Protein AF-A0A4S2GFQ8-F1 (afdb_monomer)

Radius of gyration: 15.13 Å; Cα contacts (8 Å, |Δi|>4): 78; chains: 1; bounding box: 36×28×43 Å

Sequence (100 aa):
MDKRYEQPVMERLADRFGDTEGGDFATFLIQTAENAVEDNLPDYLSQLKGCTKDSFLEELDDYNIEVIYKRLAANSVAYMLLSRCGLDADGYFEREDFAE

pLDDT: mean 93.19, std 5.12, range [64.06, 98.38]

Structure (mmCIF, N/CA/C/O backbone):
data_AF-A0A4S2GFQ8-F1
#
_entry.id   AF-A0A4S2GFQ8-F1
#
loop_
_atom_site.group_PDB
_atom_site.id
_atom_site.type_symbol
_atom_site.label_atom_id
_atom_site.label_alt_id
_atom_site.label_comp_id
_atom_site.label_asym_id
_atom_site.label_entity_id
_atom_site.label_seq_id
_atom_site.pdbx_PDB_ins_code
_atom_site.Cartn_x
_atom_site.Cartn_y
_atom_site.Cartn_z
_atom_site.occupancy
_atom_site.B_iso_or_equiv
_atom_site.auth_seq_id
_atom_site.auth_comp_id
_atom_site.auth_asym_id
_atom_site.auth_atom_id
_atom_site.pdbx_PDB_model_num
ATOM 1 N N . MET A 1 1 ? 2.636 -3.656 -17.963 1.00 85.38 1 MET A N 1
ATOM 2 C CA . MET A 1 1 ? 2.886 -2.334 -18.587 1.00 85.38 1 MET A CA 1
ATOM 3 C C . MET A 1 1 ? 4.127 -2.451 -19.471 1.00 85.38 1 MET A C 1
ATOM 5 O O . MET A 1 1 ? 4.928 -3.343 -19.234 1.00 85.38 1 MET A O 1
ATOM 9 N N . ASP A 1 2 ? 4.287 -1.619 -20.503 1.00 90.50 2 ASP A N 1
ATOM 10 C CA . ASP A 1 2 ? 5.566 -1.518 -21.229 1.00 90.50 2 ASP A CA 1
ATOM 11 C C . ASP A 1 2 ? 6.588 -0.726 -20.389 1.00 90.50 2 ASP A C 1
ATOM 13 O O . ASP A 1 2 ? 6.268 0.370 -19.922 1.00 90.50 2 ASP A O 1
ATOM 17 N N . LYS A 1 3 ? 7.807 -1.263 -20.230 1.00 89.38 3 LYS A N 1
ATOM 18 C CA . LYS A 1 3 ? 8.891 -0.696 -19.406 1.00 89.38 3 LYS A CA 1
ATOM 19 C C . LYS A 1 3 ? 9.213 0.763 -19.718 1.00 89.38 3 LYS A C 1
ATOM 21 O O . LYS A 1 3 ? 9.627 1.509 -18.839 1.00 89.38 3 LYS A O 1
ATOM 26 N N . ARG A 1 4 ? 8.991 1.207 -20.959 1.00 93.50 4 ARG A N 1
ATOM 27 C CA . ARG A 1 4 ? 9.216 2.609 -21.356 1.00 93.50 4 ARG A CA 1
ATOM 28 C C . ARG A 1 4 ? 8.363 3.621 -20.578 1.00 93.50 4 ARG A C 1
ATOM 30 O O . ARG A 1 4 ? 8.653 4.811 -20.627 1.00 93.50 4 ARG A O 1
ATOM 37 N N . TYR A 1 5 ? 7.292 3.164 -19.926 1.00 93.50 5 TYR A N 1
ATOM 38 C CA . TYR A 1 5 ? 6.392 4.003 -19.138 1.00 93.50 5 TYR A CA 1
ATOM 39 C C . TYR A 1 5 ? 6.706 4.012 -17.640 1.00 93.50 5 TYR A C 1
ATOM 41 O O . TYR A 1 5 ? 6.127 4.840 -16.945 1.00 93.50 5 TYR A O 1
ATOM 49 N N . GLU A 1 6 ? 7.614 3.164 -17.149 1.00 94.19 6 GLU A N 1
ATOM 50 C CA . GLU A 1 6 ? 7.957 3.104 -15.720 1.00 94.19 6 GLU A CA 1
ATOM 51 C C . GLU A 1 6 ? 8.503 4.453 -15.243 1.00 94.19 6 GLU A C 1
ATOM 53 O O . GLU A 1 6 ? 7.909 5.078 -14.371 1.00 94.19 6 GLU A O 1
ATOM 58 N N . GLN A 1 7 ? 9.545 4.967 -15.902 1.00 93.44 7 GLN A N 1
ATOM 59 C CA . GLN A 1 7 ? 10.177 6.235 -15.528 1.00 93.44 7 GLN A CA 1
ATOM 60 C C . GLN A 1 7 ? 9.197 7.433 -15.547 1.00 93.44 7 GLN A C 1
ATOM 62 O O . GLN A 1 7 ? 9.096 8.117 -14.530 1.00 93.44 7 GLN A O 1
ATOM 67 N N . PRO A 1 8 ? 8.403 7.677 -16.614 1.00 94.50 8 PRO A N 1
ATOM 68 C CA . PRO A 1 8 ? 7.390 8.735 -16.588 1.00 94.50 8 PRO A CA 1
ATOM 69 C C . PRO A 1 8 ? 6.339 8.576 -15.484 1.00 94.50 8 PRO A C 1
ATOM 71 O O . PRO A 1 8 ? 5.836 9.571 -14.970 1.00 94.50 8 PRO A O 1
ATOM 74 N N . VAL A 1 9 ? 5.955 7.341 -15.143 1.00 93.50 9 VAL A N 1
ATOM 75 C CA . VAL A 1 9 ? 5.001 7.092 -14.054 1.00 93.50 9 VAL A CA 1
ATOM 76 C C . VAL A 1 9 ? 5.641 7.395 -12.705 1.00 93.50 9 VAL A C 1
ATOM 78 O O . VAL A 1 9 ? 5.000 8.053 -11.890 1.00 93.50 9 VAL A O 1
ATOM 81 N N . MET A 1 10 ? 6.895 6.990 -12.497 1.00 93.94 10 MET A N 1
ATOM 82 C CA . MET A 1 10 ? 7.640 7.302 -11.277 1.00 93.94 10 MET A CA 1
ATOM 83 C C . MET A 1 10 ? 7.754 8.811 -11.063 1.00 93.94 10 MET A C 1
ATOM 85 O O . MET A 1 10 ? 7.371 9.305 -10.012 1.00 93.94 10 MET A O 1
ATOM 89 N N . GLU A 1 11 ? 8.171 9.558 -12.086 1.00 94.19 11 GLU A N 1
ATOM 90 C CA . GLU A 1 11 ? 8.304 11.021 -12.012 1.00 94.19 11 GLU A CA 1
ATOM 91 C C . GLU A 1 11 ? 6.977 11.698 -11.646 1.00 94.19 11 GLU A C 1
ATOM 93 O O . GLU A 1 11 ? 6.915 12.527 -10.743 1.00 94.19 11 GLU A O 1
ATOM 98 N N . ARG A 1 12 ? 5.878 11.295 -12.296 1.00 94.38 12 ARG A N 1
ATOM 99 C CA . ARG A 1 12 ? 4.549 11.858 -12.017 1.00 94.38 12 ARG A CA 1
ATOM 100 C C . ARG A 1 12 ? 4.035 11.551 -10.617 1.00 94.38 12 ARG A C 1
ATOM 102 O O . ARG A 1 12 ? 3.287 12.354 -10.062 1.00 94.38 12 ARG A O 1
ATOM 109 N N . LEU A 1 13 ? 4.355 10.373 -10.095 1.00 94.88 13 LEU A N 1
ATOM 110 C CA . LEU A 1 13 ? 3.956 9.969 -8.754 1.00 94.88 13 LEU A CA 1
ATOM 111 C C . LEU A 1 13 ? 4.806 10.677 -7.698 1.00 94.88 13 LEU A C 1
ATOM 113 O O . LEU A 1 13 ? 4.232 11.196 -6.745 1.00 94.88 13 LEU A O 1
ATOM 117 N N . ALA A 1 14 ? 6.115 10.802 -7.918 1.00 94.06 14 ALA A N 1
ATOM 118 C CA . ALA A 1 14 ? 7.019 11.540 -7.039 1.00 94.06 14 ALA A CA 1
ATOM 119 C C . ALA A 1 14 ? 6.646 13.029 -6.943 1.00 94.06 14 ALA A C 1
ATOM 121 O O . ALA A 1 14 ? 6.560 13.577 -5.845 1.00 94.06 14 ALA A O 1
ATOM 122 N N . ASP A 1 15 ? 6.286 13.660 -8.070 1.00 94.94 15 ASP A N 1
ATOM 123 C CA . ASP A 1 15 ? 5.778 15.041 -8.108 1.00 94.94 15 ASP A CA 1
ATOM 124 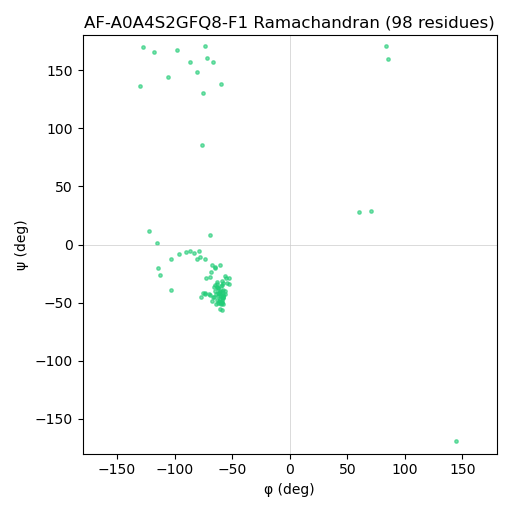C C . ASP A 1 15 ? 4.553 15.256 -7.194 1.00 94.94 15 ASP A C 1
ATOM 126 O O . ASP A 1 15 ? 4.289 16.377 -6.748 1.00 94.94 15 ASP A O 1
ATOM 130 N N . ARG A 1 16 ? 3.752 14.205 -6.962 1.00 93.81 16 ARG A N 1
ATOM 131 C CA . ARG A 1 16 ? 2.470 14.293 -6.250 1.00 93.81 16 ARG A CA 1
ATOM 132 C C . ARG A 1 16 ? 2.529 13.788 -4.811 1.00 93.81 16 ARG A C 1
ATOM 134 O O . ARG A 1 16 ? 1.850 14.373 -3.973 1.00 93.81 16 ARG A O 1
ATOM 141 N N . PHE A 1 17 ? 3.267 12.712 -4.567 1.00 93.94 17 PHE A N 1
ATOM 142 C CA . PHE A 1 17 ? 3.284 11.958 -3.309 1.00 93.94 17 PHE A CA 1
ATOM 143 C C . PHE A 1 17 ? 4.688 11.884 -2.688 1.00 93.94 17 PHE A C 1
ATOM 145 O O . PHE A 1 17 ? 4.912 11.121 -1.756 1.00 93.94 17 PHE A O 1
ATOM 152 N N . GLY A 1 18 ? 5.636 12.674 -3.194 1.00 90.38 18 GLY A N 1
ATOM 153 C CA . GLY A 1 18 ? 6.996 12.749 -2.672 1.00 90.38 18 GLY A CA 1
ATOM 154 C C . GLY A 1 18 ? 7.934 11.683 -3.233 1.00 90.38 18 GLY A C 1
ATOM 155 O O . GLY A 1 18 ? 7.512 10.651 -3.756 1.00 90.38 18 GLY A O 1
ATOM 156 N N . ASP A 1 19 ? 9.231 11.966 -3.124 1.00 88.50 19 ASP A N 1
ATOM 157 C CA . ASP A 1 19 ? 10.288 11.022 -3.475 1.00 88.50 19 ASP A CA 1
ATOM 158 C C . ASP A 1 19 ? 10.296 9.813 -2.534 1.00 88.50 19 ASP A C 1
ATOM 160 O O . ASP A 1 19 ? 9.850 9.876 -1.386 1.00 88.50 19 ASP A O 1
ATOM 164 N N . THR A 1 20 ? 10.857 8.711 -3.024 1.00 87.38 20 THR A N 1
A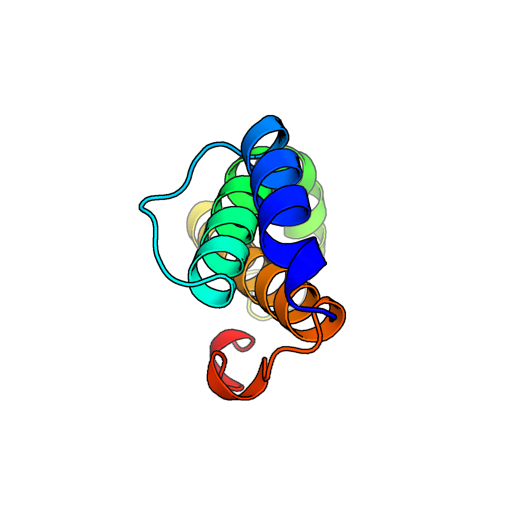TOM 165 C CA . THR A 1 20 ? 11.026 7.479 -2.256 1.00 87.38 20 THR A CA 1
ATOM 166 C C . THR A 1 20 ? 12.509 7.136 -2.108 1.00 87.38 20 THR A C 1
ATOM 168 O O . THR A 1 20 ? 13.357 7.680 -2.818 1.00 87.38 20 THR A O 1
ATOM 171 N N . GLU A 1 21 ? 12.855 6.221 -1.197 1.00 78.19 21 GLU A N 1
ATOM 172 C CA . GLU A 1 21 ? 14.258 5.862 -0.905 1.00 78.19 21 GLU A CA 1
ATOM 173 C C . GLU A 1 21 ? 14.969 5.093 -2.043 1.00 78.19 21 GLU A C 1
ATOM 175 O O . GLU A 1 21 ? 16.111 4.652 -1.898 1.00 78.19 21 GLU A O 1
ATOM 180 N N . GLY A 1 22 ? 14.330 4.979 -3.210 1.00 67.94 22 GLY A N 1
ATOM 181 C CA . GLY A 1 22 ? 14.845 4.279 -4.378 1.00 67.94 22 GLY A CA 1
ATOM 182 C C . GLY A 1 22 ? 14.585 2.774 -4.330 1.00 67.94 22 GLY A C 1
ATOM 183 O O . GLY A 1 22 ? 14.122 2.216 -3.340 1.00 67.94 22 GLY A O 1
ATOM 184 N N . GLY A 1 23 ? 14.856 2.103 -5.447 1.00 83.88 23 GLY A N 1
ATOM 185 C CA . GLY A 1 23 ? 14.556 0.686 -5.628 1.00 83.88 23 GLY A CA 1
ATOM 186 C C . GLY A 1 23 ? 14.144 0.382 -7.060 1.00 83.88 23 GLY A C 1
ATOM 187 O O . GLY A 1 23 ? 14.302 1.211 -7.960 1.00 83.88 23 GLY A O 1
ATOM 188 N N . ASP A 1 24 ? 13.631 -0.824 -7.278 1.00 92.44 24 ASP A N 1
ATOM 189 C CA . ASP A 1 24 ? 12.963 -1.150 -8.532 1.00 92.44 24 ASP A CA 1
ATOM 190 C C . ASP A 1 24 ? 11.577 -0.488 -8.617 1.00 92.44 24 ASP A C 1
ATOM 192 O O . ASP A 1 24 ? 11.067 0.096 -7.658 1.00 92.44 24 ASP A O 1
ATOM 196 N N . PHE A 1 25 ? 10.957 -0.567 -9.796 1.00 95.12 25 PHE A N 1
ATOM 197 C CA . PHE A 1 25 ? 9.654 0.048 -10.036 1.00 95.12 25 PHE A CA 1
ATOM 198 C C . PHE A 1 25 ? 8.569 -0.458 -9.071 1.00 95.12 25 PHE A C 1
ATOM 200 O O . PHE A 1 25 ? 7.697 0.309 -8.674 1.00 95.12 25 PHE A O 1
ATOM 207 N N . ALA A 1 26 ? 8.631 -1.725 -8.652 1.00 96.12 26 ALA A N 1
ATOM 208 C CA . ALA A 1 26 ? 7.672 -2.285 -7.706 1.00 96.12 26 ALA A CA 1
ATOM 209 C C . ALA A 1 26 ? 7.823 -1.659 -6.313 1.00 96.12 26 ALA A C 1
ATOM 211 O O . ALA A 1 26 ? 6.841 -1.183 -5.745 1.00 96.12 26 ALA A O 1
ATOM 212 N N . THR A 1 27 ? 9.056 -1.587 -5.808 1.00 95.69 27 THR A N 1
ATOM 213 C CA . THR A 1 27 ? 9.386 -0.952 -4.524 1.00 95.69 27 THR A CA 1
ATOM 214 C C . THR A 1 27 ? 8.955 0.510 -4.513 1.00 95.69 27 THR A C 1
AT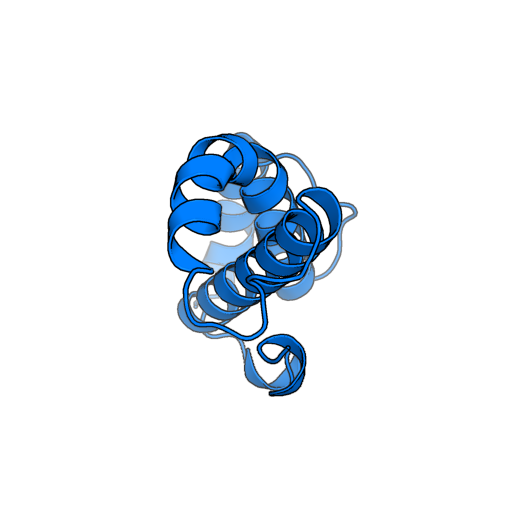OM 216 O O . THR A 1 27 ? 8.318 0.964 -3.565 1.00 95.69 27 THR A O 1
ATOM 219 N N . PHE A 1 28 ? 9.216 1.224 -5.611 1.00 96.50 28 PHE A N 1
ATOM 220 C CA . PHE A 1 28 ? 8.778 2.605 -5.774 1.00 96.50 28 PHE A CA 1
ATOM 221 C C . PHE A 1 28 ? 7.252 2.752 -5.654 1.00 96.50 28 PHE A C 1
ATOM 223 O O . PHE A 1 28 ? 6.768 3.652 -4.968 1.00 96.50 28 PHE A O 1
ATOM 230 N N . LEU A 1 29 ? 6.474 1.877 -6.303 1.00 96.81 29 LEU A N 1
ATOM 231 C CA . LEU A 1 29 ? 5.009 1.933 -6.245 1.00 96.81 29 LEU A CA 1
ATOM 232 C C . LEU A 1 29 ? 4.469 1.633 -4.842 1.00 96.81 2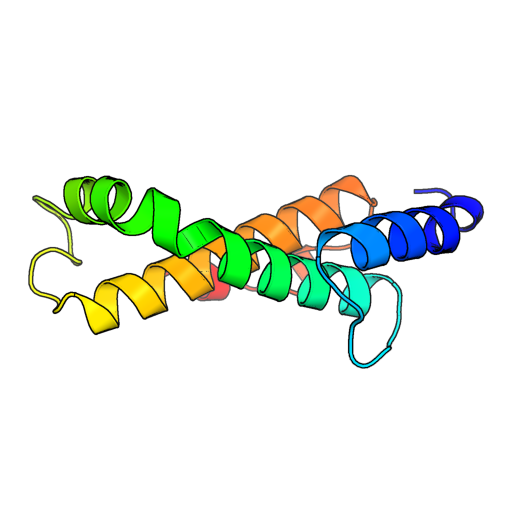9 LEU A C 1
ATOM 234 O O . LEU A 1 29 ? 3.488 2.255 -4.436 1.00 96.81 29 LEU A O 1
ATOM 238 N N . ILE A 1 30 ? 5.103 0.714 -4.110 1.00 97.19 30 ILE A N 1
ATOM 239 C CA . ILE A 1 30 ? 4.743 0.395 -2.721 1.00 97.19 30 ILE A CA 1
ATOM 240 C C . ILE A 1 30 ? 4.989 1.616 -1.826 1.00 97.19 30 ILE A C 1
ATOM 242 O O . ILE A 1 30 ? 4.064 2.079 -1.168 1.00 97.19 30 ILE A O 1
ATOM 246 N N . GLN A 1 31 ? 6.181 2.213 -1.889 1.00 96.94 31 GLN A N 1
ATOM 247 C CA . GLN A 1 31 ? 6.515 3.416 -1.112 1.00 96.94 31 GLN A CA 1
ATOM 248 C C . GLN A 1 31 ? 5.624 4.614 -1.480 1.00 96.94 31 GLN A C 1
ATOM 250 O O . GLN A 1 31 ? 5.182 5.369 -0.620 1.00 96.94 31 GLN A O 1
ATOM 255 N N . THR A 1 32 ? 5.284 4.764 -2.764 1.00 96.94 32 THR A N 1
ATOM 256 C CA . THR A 1 32 ? 4.327 5.792 -3.202 1.00 96.94 32 THR A CA 1
ATOM 257 C C . THR A 1 32 ? 2.954 5.584 -2.558 1.00 96.94 32 THR A C 1
ATOM 259 O O . THR A 1 32 ? 2.302 6.556 -2.183 1.00 96.94 32 THR A O 1
ATOM 262 N N . ALA A 1 33 ? 2.485 4.337 -2.446 1.00 97.62 33 ALA A N 1
ATOM 263 C CA . ALA A 1 33 ? 1.208 4.035 -1.806 1.00 97.62 33 ALA A CA 1
ATOM 264 C C . ALA A 1 33 ? 1.224 4.383 -0.313 1.00 97.62 33 ALA A C 1
ATOM 266 O O . ALA A 1 33 ? 0.245 4.937 0.183 1.00 97.62 33 ALA A O 1
ATOM 267 N N . GLU A 1 34 ? 2.330 4.102 0.379 1.00 96.56 34 GLU A N 1
ATOM 268 C CA . GLU A 1 34 ? 2.528 4.474 1.783 1.00 96.56 34 GLU A CA 1
ATOM 269 C C . GLU A 1 34 ? 2.435 5.991 1.968 1.00 96.56 34 GLU A C 1
ATOM 271 O O . GLU A 1 34 ? 1.602 6.447 2.753 1.00 96.56 34 GLU A O 1
ATOM 276 N N . ASN A 1 35 ? 3.183 6.767 1.174 1.00 95.81 35 ASN A N 1
ATOM 277 C CA . ASN A 1 35 ? 3.132 8.230 1.215 1.00 95.81 35 ASN A CA 1
ATOM 278 C C . ASN A 1 35 ? 1.726 8.757 0.891 1.00 95.81 35 ASN A C 1
ATOM 280 O O . ASN A 1 35 ? 1.177 9.595 1.603 1.00 95.81 35 ASN A O 1
ATOM 284 N N . ALA A 1 36 ? 1.100 8.234 -0.169 1.00 96.25 36 ALA A N 1
ATOM 285 C CA . ALA A 1 36 ? -0.235 8.653 -0.574 1.00 96.25 36 ALA A CA 1
ATOM 286 C C . ALA A 1 36 ? -1.273 8.393 0.525 1.00 96.25 36 ALA A C 1
ATOM 288 O O . ALA A 1 36 ? -2.159 9.219 0.742 1.00 96.25 36 ALA A O 1
ATOM 289 N N . VAL A 1 37 ? -1.189 7.265 1.226 1.00 96.81 37 VAL A N 1
ATOM 290 C CA . VAL A 1 37 ? -2.105 6.959 2.327 1.00 96.81 37 VAL A CA 1
ATOM 291 C C . VAL A 1 37 ? -1.783 7.796 3.557 1.00 96.81 37 VAL A C 1
ATOM 293 O O . VAL A 1 37 ? -2.709 8.313 4.170 1.00 96.81 37 VAL A O 1
ATOM 296 N N . GLU A 1 38 ? -0.514 7.990 3.900 1.00 94.94 38 GLU A N 1
ATOM 297 C CA . GLU A 1 38 ? -0.115 8.855 5.012 1.00 94.94 38 GLU A CA 1
ATOM 298 C C . GLU A 1 38 ? -0.627 10.291 4.848 1.00 94.94 38 GLU A C 1
ATOM 300 O O . GLU A 1 38 ? -1.207 10.842 5.784 1.00 94.94 38 GLU A O 1
ATOM 305 N N . ASP A 1 39 ? -0.518 10.846 3.642 1.00 94.31 39 ASP A N 1
ATOM 306 C CA . ASP A 1 39 ? -0.946 12.213 3.348 1.00 94.31 39 ASP A CA 1
ATOM 307 C C . ASP A 1 39 ? -2.471 12.383 3.310 1.00 94.31 39 ASP A C 1
ATOM 309 O O . ASP A 1 39 ? -2.975 13.480 3.552 1.00 94.31 39 ASP A O 1
ATOM 313 N N . ASN A 1 40 ? -3.222 11.331 2.960 1.00 94.19 40 ASN A N 1
ATOM 314 C CA . ASN A 1 40 ? -4.652 11.452 2.649 1.00 94.19 40 ASN A CA 1
ATOM 315 C C . ASN A 1 40 ? -5.572 10.761 3.668 1.00 94.19 40 ASN A C 1
ATOM 317 O O . ASN A 1 40 ? -6.722 11.167 3.805 1.00 94.19 40 ASN A O 1
ATOM 321 N N . LEU A 1 41 ? -5.118 9.733 4.391 1.00 94.06 41 LEU A N 1
ATOM 322 C CA . LEU A 1 41 ? -5.947 8.992 5.352 1.00 94.06 41 LEU A CA 1
ATOM 323 C C . LEU A 1 41 ? -6.542 9.852 6.480 1.00 94.06 41 LEU A C 1
ATOM 325 O O . LEU A 1 41 ? -7.708 9.610 6.812 1.00 94.06 41 LEU A O 1
ATOM 329 N N . PRO A 1 42 ? -5.824 10.836 7.068 1.00 93.12 42 PRO A N 1
ATOM 330 C CA . PRO A 1 42 ? -6.360 11.629 8.175 1.00 93.12 42 PRO A CA 1
ATOM 331 C C . PRO A 1 42 ? -7.709 12.291 7.859 1.00 93.12 42 PRO A C 1
ATOM 333 O O . PRO A 1 42 ? -8.583 12.353 8.727 1.00 93.12 42 PRO A O 1
ATOM 336 N N . ASP A 1 43 ? -7.927 12.689 6.602 1.00 94.75 43 ASP A N 1
ATOM 337 C CA . ASP A 1 43 ? -9.170 13.319 6.140 1.00 94.75 43 ASP A CA 1
ATOM 338 C C . ASP A 1 43 ? -10.372 12.355 6.134 1.00 94.75 43 ASP A C 1
ATOM 340 O O . ASP A 1 43 ? -11.526 12.781 6.231 1.00 94.75 43 ASP A O 1
ATOM 344 N N . TYR A 1 44 ? -10.120 11.045 6.054 1.00 92.50 44 TYR A N 1
ATOM 345 C CA . TYR A 1 44 ? -11.152 10.004 6.001 1.00 92.50 44 TYR A CA 1
ATOM 346 C C . TYR A 1 44 ? -11.331 9.266 7.329 1.00 92.50 44 TYR A C 1
ATOM 348 O O . TYR A 1 44 ? -12.332 8.568 7.509 1.00 92.50 44 TYR A O 1
ATOM 356 N N . LEU A 1 45 ? -10.410 9.434 8.282 1.00 90.56 45 LEU A N 1
ATOM 357 C CA . LEU A 1 45 ? -10.370 8.638 9.508 1.00 90.56 45 LEU A CA 1
ATOM 358 C C . LEU A 1 45 ? -11.668 8.732 10.321 1.00 90.56 45 LEU A C 1
ATOM 360 O O . LEU A 1 45 ? -12.151 7.727 10.834 1.00 90.56 45 LEU A O 1
ATOM 364 N N . SER A 1 46 ? -12.280 9.917 10.397 1.00 90.19 46 SER A N 1
ATOM 365 C CA . SER A 1 46 ? -13.557 10.090 11.104 1.00 90.19 46 SER A CA 1
ATOM 366 C C . SER A 1 46 ? -14.692 9.271 10.478 1.00 90.19 46 SER A C 1
ATOM 368 O O . SER A 1 46 ? -15.525 8.735 11.207 1.00 90.19 46 SER A O 1
ATOM 370 N N . GLN A 1 47 ? -14.723 9.152 9.148 1.00 91.88 47 GLN A N 1
ATOM 371 C CA . GLN A 1 47 ? -15.729 8.350 8.448 1.00 91.88 47 GLN A CA 1
ATOM 372 C C . GLN A 1 47 ? -15.453 6.856 8.626 1.00 91.88 47 GLN A C 1
ATOM 374 O O . GLN A 1 47 ? -16.378 6.103 8.913 1.00 91.88 47 GLN A O 1
ATOM 379 N N . LEU A 1 48 ? -14.183 6.449 8.527 1.00 91.50 48 LEU A N 1
ATOM 380 C CA . LEU A 1 48 ? -13.755 5.060 8.712 1.00 91.50 48 LEU A CA 1
ATOM 381 C C . LEU A 1 48 ? -14.041 4.555 10.131 1.00 91.50 48 LEU A C 1
ATOM 383 O O . LEU A 1 48 ? -14.590 3.470 10.290 1.00 91.50 48 LEU A O 1
ATOM 387 N N . LYS A 1 49 ? -13.793 5.373 11.162 1.00 89.25 49 LYS A N 1
ATOM 388 C CA . LYS A 1 49 ? -14.190 5.069 12.549 1.00 89.25 49 LYS A CA 1
ATOM 389 C C . LYS A 1 49 ? -15.700 4.870 12.697 1.00 89.25 49 LYS A C 1
ATOM 391 O O . LYS A 1 49 ? -16.140 4.061 13.499 1.00 89.25 49 LYS A O 1
ATOM 396 N N . GLY A 1 50 ? -16.514 5.551 11.891 1.00 89.69 50 GLY A N 1
ATOM 397 C CA . GLY A 1 50 ? -17.960 5.312 11.854 1.00 89.69 50 GLY A CA 1
ATOM 398 C C . GLY A 1 50 ? -18.349 3.916 11.347 1.00 89.69 50 GLY A C 1
ATOM 399 O O . GLY A 1 50 ? -19.459 3.461 11.620 1.00 89.69 50 GLY A O 1
ATOM 400 N N . CYS A 1 51 ? -17.453 3.229 10.632 1.00 90.56 51 CYS A N 1
ATOM 401 C CA . CYS A 1 51 ? -17.671 1.892 10.084 1.00 90.56 51 CYS A CA 1
ATOM 402 C C . CYS A 1 51 ? -17.255 0.756 11.031 1.00 90.56 51 CYS A C 1
ATOM 404 O O . CYS A 1 51 ? -17.510 -0.398 10.698 1.00 90.56 51 CYS A O 1
ATOM 406 N N . THR A 1 52 ? -16.633 1.041 12.182 1.00 91.50 52 THR A N 1
ATOM 407 C CA . THR A 1 52 ? -16.164 -0.004 13.115 1.00 91.50 52 THR A CA 1
ATOM 408 C C . THR A 1 52 ? -17.268 -0.563 14.008 1.00 91.50 52 THR A C 1
ATOM 410 O O . THR A 1 52 ? -17.067 -1.594 14.646 1.00 91.50 52 THR A O 1
ATOM 413 N N . LYS A 1 53 ? -18.436 0.080 14.048 1.00 91.75 53 LYS A N 1
ATOM 414 C CA . LYS A 1 53 ? -19.576 -0.361 14.852 1.00 91.75 53 LYS A CA 1
ATOM 415 C C . LYS A 1 53 ? -20.033 -1.772 14.461 1.00 91.75 53 LYS A C 1
ATOM 417 O O . LYS A 1 53 ? -20.140 -2.073 13.274 1.00 91.75 53 LYS A O 1
ATOM 422 N N . ASP A 1 54 ? -20.354 -2.598 15.455 1.00 92.38 54 ASP A N 1
ATOM 423 C CA . ASP A 1 54 ? -20.763 -3.997 15.299 1.00 92.38 54 ASP A CA 1
ATOM 424 C C . ASP A 1 54 ? -19.676 -4.865 14.622 1.00 92.38 54 ASP A C 1
ATOM 426 O O . ASP A 1 54 ? -19.971 -5.861 13.954 1.00 92.38 54 ASP A O 1
ATOM 430 N N . SER A 1 55 ? -18.401 -4.489 14.786 1.00 89.81 55 SER A N 1
ATOM 431 C CA . SER A 1 55 ? -17.240 -5.212 14.256 1.00 89.81 55 SER A CA 1
ATOM 432 C C . SER A 1 55 ? -16.209 -5.507 15.346 1.00 89.81 55 SER A C 1
ATOM 434 O O . SER A 1 55 ? -16.266 -4.966 16.447 1.00 89.81 55 SER A O 1
ATOM 436 N N . PHE A 1 56 ? -15.213 -6.331 15.012 1.00 88.44 56 PHE A N 1
ATOM 437 C CA . PHE A 1 56 ? -14.066 -6.605 15.883 1.00 88.44 56 PHE A CA 1
ATOM 438 C C . PHE A 1 56 ? -13.305 -5.332 16.307 1.00 88.44 56 PHE A C 1
ATOM 440 O O . PHE A 1 56 ? -12.717 -5.298 17.382 1.00 88.44 56 PHE A O 1
ATOM 447 N N . LEU A 1 57 ? -13.352 -4.274 15.491 1.00 91.75 57 LEU A N 1
ATOM 448 C CA . LEU A 1 57 ? -12.620 -3.029 15.727 1.00 91.75 57 LEU A CA 1
ATOM 449 C C . LEU A 1 57 ? -13.338 -2.063 16.685 1.00 91.75 57 LEU A C 1
ATOM 451 O O . LEU A 1 57 ? -12.755 -1.046 17.043 1.00 91.75 57 LEU A O 1
ATOM 455 N N . GLU A 1 58 ? -14.587 -2.333 17.090 1.00 92.62 58 GLU A N 1
ATOM 456 C CA . GLU A 1 58 ? -15.380 -1.404 17.918 1.00 92.62 58 GLU A CA 1
ATOM 457 C C . GLU A 1 58 ? -14.758 -1.151 19.300 1.00 92.62 58 GLU A C 1
ATOM 459 O O . GLU A 1 58 ? -14.857 -0.049 19.835 1.00 92.62 58 GLU A O 1
ATOM 464 N N . GLU A 1 59 ? -14.107 -2.163 19.876 1.00 92.25 59 GLU A N 1
ATOM 465 C CA . GLU A 1 59 ? -13.519 -2.088 21.219 1.00 92.25 59 GLU A CA 1
ATOM 466 C C . GLU A 1 59 ? -12.089 -1.526 21.228 1.00 92.25 59 GLU A C 1
ATOM 468 O O . GLU A 1 59 ? -11.505 -1.329 22.298 1.00 92.25 59 GLU A O 1
ATOM 473 N N . LEU A 1 60 ? -11.510 -1.278 20.052 1.00 94.06 60 LEU A N 1
ATOM 474 C CA . LEU A 1 60 ? -10.164 -0.737 19.929 1.00 94.06 60 LEU A CA 1
ATOM 475 C C . LEU A 1 60 ? -10.166 0.778 20.126 1.00 94.06 60 LEU A C 1
ATOM 477 O O . LEU A 1 60 ? -11.118 1.478 19.784 1.00 94.06 60 LEU A O 1
ATOM 481 N N . ASP A 1 61 ? -9.070 1.300 20.672 1.00 93.56 61 ASP A N 1
ATOM 482 C CA . ASP A 1 61 ? -8.890 2.742 20.755 1.00 93.56 61 ASP A CA 1
ATOM 483 C C . ASP A 1 61 ? -8.612 3.369 19.382 1.00 93.56 61 ASP A C 1
ATOM 485 O O . ASP A 1 61 ? -8.180 2.725 18.423 1.00 93.56 61 ASP A O 1
ATOM 489 N N . ASP A 1 62 ? -8.838 4.678 19.325 1.00 91.69 62 ASP A N 1
ATOM 490 C CA . ASP A 1 62 ? -8.699 5.503 18.133 1.00 91.69 62 ASP A CA 1
ATOM 491 C C . ASP A 1 62 ? -7.341 5.386 17.431 1.00 91.69 62 ASP A C 1
ATOM 493 O O . ASP A 1 62 ? -7.297 5.516 16.207 1.00 91.69 62 ASP A O 1
ATOM 497 N N . TYR A 1 63 ? -6.259 5.185 18.189 1.00 93.25 63 TYR A N 1
ATOM 498 C CA . TYR A 1 63 ? -4.910 5.076 17.644 1.00 93.25 63 TYR A CA 1
ATOM 499 C C . TYR A 1 63 ? -4.696 3.704 17.010 1.00 93.25 63 TYR A C 1
ATOM 501 O O . TYR A 1 63 ? -4.214 3.621 15.883 1.00 93.25 63 TYR A O 1
ATOM 509 N N . ASN A 1 64 ? -5.114 2.635 17.690 1.00 93.25 64 ASN A N 1
ATOM 510 C CA . ASN A 1 64 ? -5.068 1.291 17.127 1.00 93.25 64 ASN A CA 1
ATOM 511 C C . ASN A 1 64 ? -5.894 1.212 15.837 1.00 93.25 64 ASN A C 1
ATOM 513 O O . ASN A 1 64 ? -5.362 0.797 14.814 1.00 93.25 64 ASN A O 1
ATOM 517 N N . ILE A 1 65 ? -7.131 1.720 15.826 1.00 93.25 65 ILE A N 1
ATOM 518 C CA . ILE A 1 65 ? -7.966 1.772 14.610 1.00 93.25 65 ILE A CA 1
ATOM 519 C C . ILE A 1 65 ? -7.264 2.520 13.461 1.00 93.25 65 ILE A C 1
ATOM 521 O O . ILE A 1 65 ? -7.346 2.112 12.302 1.00 93.25 65 ILE A O 1
ATOM 525 N N . GLU A 1 66 ? -6.573 3.621 13.757 1.00 93.44 66 GLU A N 1
ATOM 526 C CA . GLU A 1 66 ? -5.840 4.389 12.748 1.00 93.44 66 GLU A CA 1
ATOM 527 C C . GLU A 1 66 ? -4.663 3.605 12.158 1.00 93.44 66 GLU A C 1
ATOM 529 O O . GLU A 1 66 ? -4.515 3.564 10.937 1.00 93.44 66 GLU A O 1
ATOM 534 N N . VAL A 1 67 ? -3.860 2.947 12.999 1.00 94.06 67 VAL A N 1
ATOM 535 C CA . VAL A 1 67 ? -2.727 2.113 12.559 1.00 94.06 67 VAL A CA 1
ATOM 536 C C . VAL A 1 67 ? -3.202 1.003 11.619 1.00 94.06 67 VAL A C 1
ATOM 538 O O . VAL A 1 67 ? -2.618 0.794 10.553 1.00 94.06 67 VAL A O 1
ATOM 541 N N . ILE A 1 68 ? -4.297 0.350 11.996 1.00 93.69 68 ILE A N 1
ATOM 542 C CA . ILE A 1 68 ? -4.972 -0.717 11.253 1.00 93.69 68 ILE A CA 1
ATOM 543 C C . ILE A 1 68 ? -5.412 -0.218 9.873 1.00 93.69 68 ILE A C 1
ATOM 545 O O . ILE A 1 68 ? -4.993 -0.744 8.837 1.00 93.69 68 ILE A O 1
ATOM 549 N N . TYR A 1 69 ? -6.202 0.862 9.833 1.00 94.19 69 TYR A N 1
ATOM 550 C CA . TYR A 1 69 ? -6.680 1.416 8.569 1.00 94.19 69 TYR A CA 1
ATOM 551 C C . TYR A 1 69 ? -5.542 1.927 7.693 1.00 94.19 69 TYR A C 1
ATOM 553 O O . TYR A 1 69 ? -5.604 1.751 6.476 1.00 94.19 69 TYR A O 1
ATOM 561 N N . LYS A 1 70 ? -4.494 2.517 8.279 1.00 95.50 70 LYS A N 1
ATOM 562 C CA . LYS A 1 70 ? -3.320 2.978 7.531 1.00 95.50 70 LYS A CA 1
ATOM 563 C C . LYS A 1 70 ? -2.619 1.821 6.841 1.00 95.50 70 LYS A C 1
ATOM 565 O O . LYS A 1 70 ? -2.383 1.903 5.637 1.00 95.50 70 LYS A O 1
ATOM 570 N N . ARG A 1 71 ? -2.351 0.732 7.563 1.00 95.69 71 ARG A N 1
ATOM 571 C CA . ARG A 1 71 ? -1.715 -0.459 6.989 1.00 95.69 71 ARG A CA 1
ATOM 572 C C . ARG A 1 71 ? -2.584 -1.085 5.899 1.00 95.69 71 ARG A C 1
ATOM 574 O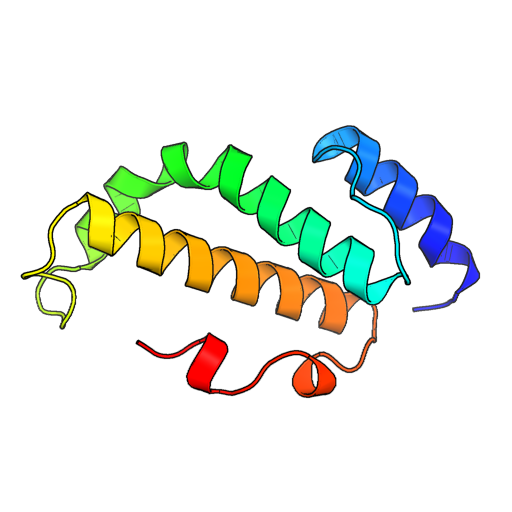 O . ARG A 1 71 ? -2.103 -1.295 4.788 1.00 95.69 71 ARG A O 1
ATOM 581 N N . LEU A 1 72 ? -3.866 -1.323 6.180 1.00 95.56 72 LEU A N 1
ATOM 582 C CA . LEU A 1 72 ? -4.790 -1.926 5.215 1.00 95.56 72 LEU A CA 1
ATOM 583 C C . LEU A 1 72 ? -4.944 -1.073 3.951 1.00 95.56 72 LEU A C 1
ATOM 585 O O . LEU A 1 72 ? -4.938 -1.609 2.840 1.00 95.56 72 LEU A O 1
ATOM 589 N N . ALA A 1 73 ? -5.065 0.248 4.096 1.00 96.56 73 ALA A N 1
ATOM 590 C CA . ALA A 1 73 ? -5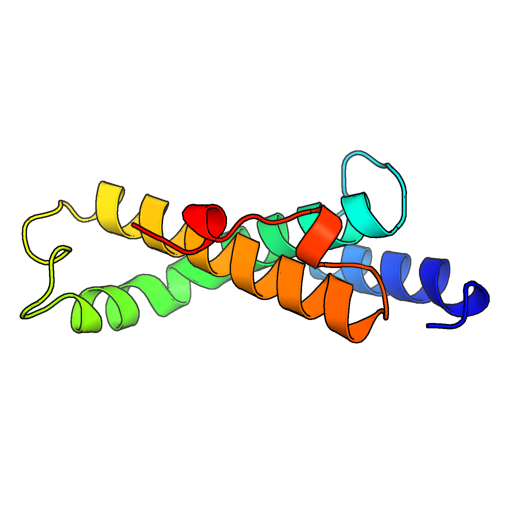.179 1.157 2.964 1.00 96.56 73 ALA A CA 1
ATOM 591 C C . ALA A 1 73 ? -3.884 1.200 2.142 1.00 96.56 73 ALA A C 1
ATOM 593 O O . ALA A 1 73 ? -3.959 1.097 0.918 1.00 96.56 73 ALA A O 1
ATOM 594 N N . ALA A 1 74 ? -2.714 1.294 2.786 1.00 97.69 74 ALA A N 1
ATOM 595 C CA . ALA A 1 74 ? -1.422 1.301 2.097 1.00 97.69 74 ALA A CA 1
ATOM 596 C C . ALA A 1 74 ? -1.224 0.013 1.287 1.00 97.69 74 ALA A C 1
ATOM 598 O O . ALA A 1 74 ? -0.987 0.080 0.080 1.00 97.69 74 ALA A O 1
ATOM 599 N N . ASN A 1 75 ? -1.457 -1.147 1.907 1.00 98.06 75 ASN A N 1
ATOM 600 C CA . ASN A 1 75 ? -1.367 -2.449 1.244 1.00 98.06 75 ASN A CA 1
ATOM 601 C C . ASN A 1 75 ? -2.359 -2.561 0.078 1.00 98.06 75 ASN A C 1
ATOM 603 O O . ASN A 1 75 ? -1.997 -2.985 -1.018 1.00 98.06 75 ASN A O 1
ATOM 607 N N . SER A 1 76 ? -3.605 -2.115 0.271 1.00 97.50 76 SER A N 1
ATOM 608 C CA . SER A 1 76 ? -4.640 -2.149 -0.773 1.00 97.50 76 SER A CA 1
ATOM 609 C C . SER A 1 76 ? -4.301 -1.261 -1.972 1.00 97.50 76 SER A C 1
ATOM 611 O O . SER A 1 76 ? -4.485 -1.667 -3.123 1.00 97.50 76 SER A O 1
ATOM 613 N N . VAL A 1 77 ? -3.795 -0.048 -1.730 1.00 97.88 77 VAL A N 1
ATOM 614 C CA . VAL A 1 77 ? -3.388 0.884 -2.791 1.00 97.88 77 VAL A CA 1
ATOM 615 C C . VAL A 1 77 ? -2.143 0.365 -3.508 1.00 97.88 77 VAL A C 1
ATOM 617 O O . VAL A 1 77 ? -2.118 0.368 -4.739 1.00 97.88 77 VAL A O 1
ATOM 620 N N . ALA A 1 78 ? -1.152 -0.146 -2.777 1.00 98.12 78 ALA A N 1
ATOM 621 C CA . ALA A 1 78 ? 0.051 -0.740 -3.351 1.00 98.12 78 ALA A CA 1
ATOM 622 C C . ALA A 1 78 ? -0.287 -1.944 -4.241 1.00 98.12 78 ALA A C 1
ATOM 624 O O . ALA A 1 78 ? 0.094 -1.969 -5.413 1.00 98.12 78 ALA A O 1
ATOM 625 N N . TYR A 1 79 ? -1.086 -2.891 -3.741 1.00 98.38 79 TYR A N 1
ATOM 626 C CA . TYR A 1 79 ? -1.553 -4.043 -4.515 1.00 98.38 79 TYR A CA 1
ATOM 627 C C . TYR A 1 79 ? -2.276 -3.608 -5.797 1.00 98.38 79 TYR A C 1
ATOM 629 O O . TYR A 1 79 ? -2.027 -4.143 -6.885 1.00 98.38 79 TYR A O 1
ATOM 637 N N . MET A 1 80 ? -3.133 -2.584 -5.701 1.00 97.62 80 MET A N 1
ATOM 638 C CA . MET A 1 80 ? -3.815 -2.006 -6.858 1.00 97.62 80 MET 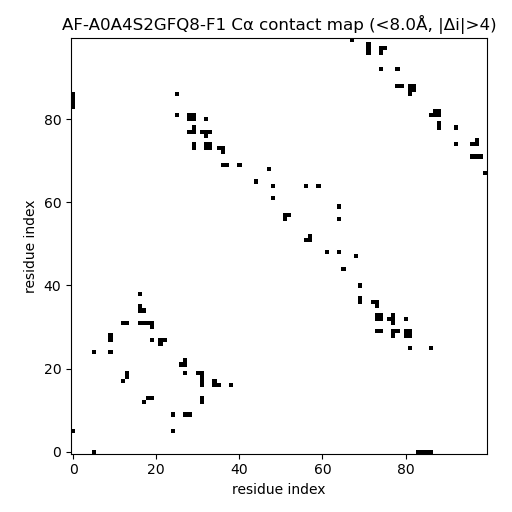A CA 1
ATOM 639 C C . MET A 1 80 ? -2.827 -1.393 -7.863 1.00 97.62 80 MET A C 1
ATOM 641 O O . MET A 1 80 ? -2.981 -1.611 -9.067 1.00 97.62 80 MET A O 1
ATOM 645 N N . LEU A 1 81 ? -1.821 -0.641 -7.406 1.00 96.81 81 LEU A N 1
ATOM 646 C CA . LEU A 1 81 ? -0.802 -0.035 -8.268 1.00 96.81 81 LEU A CA 1
ATOM 647 C C . LEU A 1 81 ? 0.032 -1.094 -8.993 1.00 96.81 81 LEU A C 1
ATOM 649 O O . LEU A 1 81 ? 0.167 -1.012 -10.218 1.00 96.81 81 LEU A O 1
ATOM 653 N N . LEU A 1 82 ? 0.526 -2.106 -8.272 1.00 97.44 82 LEU A N 1
ATOM 654 C CA . LEU A 1 82 ? 1.281 -3.225 -8.843 1.00 97.44 82 LEU A CA 1
ATOM 655 C C . LEU A 1 82 ? 0.452 -3.947 -9.913 1.00 97.44 82 LEU A C 1
ATOM 657 O O . LEU A 1 82 ? 0.885 -4.064 -11.065 1.00 97.44 82 LEU A O 1
ATOM 661 N N . SER A 1 83 ? -0.787 -4.316 -9.575 1.00 97.19 83 SER A N 1
ATOM 662 C CA . SER A 1 83 ? -1.714 -5.002 -10.483 1.00 97.19 83 SER A CA 1
ATOM 663 C C . SER A 1 83 ? -1.994 -4.185 -11.748 1.00 97.19 83 SER A C 1
ATOM 665 O O . SER A 1 83 ? -1.935 -4.700 -12.866 1.00 97.19 83 SER A O 1
ATOM 667 N N . ARG A 1 84 ? -2.258 -2.877 -11.610 1.00 94.94 84 ARG A N 1
ATOM 668 C CA . ARG A 1 84 ? -2.527 -1.988 -12.757 1.00 94.94 84 ARG A CA 1
ATOM 669 C C . ARG A 1 84 ? -1.293 -1.742 -13.619 1.00 94.94 84 ARG A C 1
ATOM 671 O O . ARG A 1 84 ? -1.429 -1.523 -14.825 1.00 94.94 84 ARG A O 1
ATOM 678 N N . CYS A 1 85 ? -0.103 -1.805 -13.032 1.00 94.88 85 CYS A N 1
ATOM 679 C CA . CYS A 1 85 ? 1.155 -1.758 -13.767 1.00 94.88 85 CYS A CA 1
ATOM 680 C C . CYS A 1 85 ? 1.511 -3.111 -14.411 1.00 94.88 85 CYS A C 1
ATOM 682 O O . CYS A 1 85 ? 2.425 -3.183 -15.234 1.00 94.88 85 CYS A O 1
ATOM 684 N N . GLY A 1 86 ? 0.738 -4.169 -14.155 1.00 95.12 86 GLY A N 1
ATOM 685 C CA . GLY A 1 86 ? 0.984 -5.512 -14.675 1.00 95.12 86 GLY A CA 1
ATOM 686 C C . GLY A 1 86 ? 2.201 -6.180 -14.037 1.00 95.12 86 GLY A C 1
ATOM 687 O O . GLY A 1 86 ? 2.873 -6.957 -14.711 1.00 95.12 86 GLY A O 1
ATOM 688 N N . LEU A 1 87 ? 2.501 -5.815 -12.790 1.00 96.19 87 LEU A N 1
ATOM 689 C CA . LEU A 1 87 ? 3.446 -6.509 -11.925 1.00 96.19 87 LEU A CA 1
ATOM 690 C C . LEU A 1 87 ? 2.714 -7.632 -11.180 1.00 96.19 87 LEU A C 1
ATOM 692 O O . LEU A 1 87 ? 1.491 -7.592 -11.029 1.00 96.19 87 LEU A O 1
ATOM 696 N N . ASP A 1 88 ? 3.470 -8.627 -10.729 1.00 96.06 88 ASP A N 1
ATOM 697 C CA . ASP A 1 88 ? 2.949 -9.745 -9.946 1.00 96.06 88 ASP A CA 1
ATOM 698 C C . ASP A 1 88 ? 2.692 -9.305 -8.501 1.00 96.06 88 ASP A C 1
ATOM 700 O O . ASP A 1 88 ? 3.571 -9.416 -7.655 1.00 96.06 88 ASP A O 1
ATOM 704 N N . ALA A 1 89 ? 1.514 -8.736 -8.234 1.00 96.88 89 ALA A N 1
ATOM 705 C CA . ALA A 1 89 ? 1.161 -8.224 -6.910 1.00 96.88 89 ALA A CA 1
ATOM 706 C C . ALA A 1 89 ? 1.105 -9.332 -5.842 1.00 96.88 89 ALA A C 1
ATOM 708 O O . ALA A 1 89 ? 1.475 -9.085 -4.695 1.00 96.88 89 ALA A O 1
ATOM 709 N N . ASP A 1 90 ? 0.723 -10.550 -6.233 1.00 95.56 90 ASP A N 1
ATOM 710 C CA . ASP A 1 90 ? 0.676 -11.719 -5.347 1.00 95.56 90 ASP A CA 1
ATOM 711 C C . ASP A 1 90 ? 2.085 -12.167 -4.9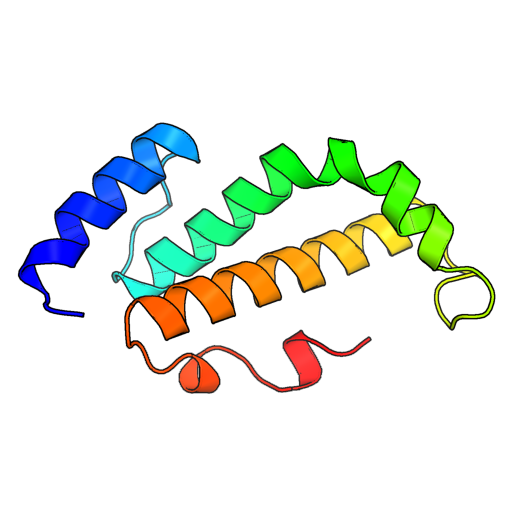08 1.00 95.56 90 ASP A C 1
ATOM 713 O O . ASP A 1 90 ? 2.233 -12.858 -3.909 1.00 95.56 90 ASP A O 1
ATOM 717 N N . GLY A 1 91 ? 3.139 -11.742 -5.616 1.00 96.06 91 GLY A N 1
ATOM 718 C CA . GLY A 1 91 ? 4.530 -11.946 -5.204 1.00 96.06 91 GLY A CA 1
ATOM 719 C C . GLY A 1 91 ? 5.023 -10.987 -4.110 1.00 96.06 91 GLY A C 1
ATOM 720 O O . GLY A 1 91 ? 6.117 -11.196 -3.584 1.00 96.06 91 GLY A O 1
ATOM 721 N N . TYR A 1 92 ? 4.254 -9.941 -3.782 1.00 96.19 92 TYR A N 1
ATOM 722 C CA . TYR A 1 92 ? 4.612 -8.927 -2.776 1.00 96.19 92 TYR A CA 1
ATOM 723 C C . TYR A 1 92 ? 3.696 -8.926 -1.551 1.00 96.19 92 TYR A C 1
ATOM 725 O O . TYR A 1 92 ? 4.096 -8.392 -0.520 1.00 96.19 92 TYR A O 1
ATOM 733 N N . PHE A 1 93 ? 2.489 -9.482 -1.660 1.00 97.06 93 PHE A N 1
ATOM 734 C CA . PHE A 1 93 ? 1.492 -9.456 -0.594 1.00 97.06 93 PHE A CA 1
ATOM 735 C C . PHE A 1 93 ? 0.926 -10.842 -0.334 1.00 97.06 93 PHE A C 1
ATOM 737 O O . PHE A 1 93 ? 0.529 -11.546 -1.262 1.00 97.06 93 PHE A O 1
ATOM 744 N N . GLU A 1 94 ? 0.803 -11.177 0.943 1.00 95.94 94 GLU A N 1
ATOM 745 C CA . GLU A 1 94 ? 0.101 -12.365 1.405 1.00 95.94 94 GLU A CA 1
ATOM 746 C C . GLU A 1 94 ? -1.324 -12.011 1.838 1.00 95.94 94 GLU A C 1
ATOM 748 O O . GLU A 1 94 ? -1.697 -10.848 2.019 1.00 95.94 94 GLU A O 1
ATOM 753 N N . ARG A 1 95 ? -2.164 -13.027 2.044 1.00 93.56 95 ARG A N 1
ATOM 754 C CA . ARG A 1 95 ? -3.542 -12.802 2.508 1.00 93.56 95 ARG A CA 1
ATOM 755 C C . ARG A 1 95 ? -3.571 -12.077 3.856 1.00 93.56 95 ARG A C 1
ATOM 757 O O . ARG A 1 95 ? -4.459 -11.263 4.101 1.00 93.56 95 ARG A O 1
ATOM 764 N N . GLU A 1 96 ? -2.608 -12.384 4.714 1.00 93.38 96 GLU A N 1
ATOM 765 C CA . GLU A 1 96 ? -2.426 -11.813 6.044 1.00 93.38 96 GLU A CA 1
ATOM 766 C C . GLU A 1 96 ? -2.092 -10.316 6.005 1.00 93.38 96 GLU A C 1
ATOM 768 O O . GLU A 1 96 ? -2.317 -9.622 6.991 1.00 93.38 96 GLU A O 1
ATOM 773 N N . ASP A 1 97 ? -1.624 -9.784 4.872 1.00 94.44 97 ASP A N 1
ATOM 774 C CA . ASP A 1 97 ? -1.399 -8.344 4.706 1.00 94.44 97 ASP A CA 1
ATOM 775 C C . ASP A 1 97 ? -2.698 -7.543 4.548 1.00 94.44 97 ASP A C 1
ATOM 777 O O . ASP A 1 97 ? -2.686 -6.316 4.667 1.00 94.44 97 ASP A O 1
ATOM 781 N N . PHE A 1 98 ? -3.821 -8.225 4.318 1.00 92.81 98 PHE A N 1
ATOM 782 C CA . PHE A 1 98 ? -5.159 -7.633 4.218 1.00 92.81 98 PHE A CA 1
ATOM 783 C C . PHE A 1 98 ? -6.102 -8.094 5.329 1.00 92.81 98 PHE A C 1
ATOM 785 O O . PHE A 1 98 ? -7.282 -7.740 5.317 1.00 92.81 98 PHE A O 1
ATOM 792 N N . ALA A 1 99 ? -5.613 -8.930 6.240 1.00 84.25 99 ALA A N 1
ATOM 793 C CA . ALA A 1 99 ? -6.395 -9.469 7.335 1.00 84.25 99 ALA A CA 1
ATOM 794 C C . ALA A 1 99 ? -6.007 -8.790 8.648 1.00 84.25 99 ALA A C 1
ATOM 796 O O . ALA A 1 99 ? -4.832 -8.515 8.891 1.00 84.25 99 ALA A O 1
ATOM 797 N N . GLU A 1 100 ? -7.015 -8.591 9.494 1.00 64.06 100 GLU A N 1
ATOM 798 C CA . GLU A 1 100 ? -6.878 -8.263 10.911 1.00 64.06 100 GLU A CA 1
ATOM 799 C C . GLU A 1 100 ? -7.660 -9.237 11.778 1.00 64.06 100 GLU A C 1
ATOM 801 O O . GLU A 1 100 ? -8.799 -9.587 11.381 1.00 64.06 100 GLU A O 1
#

Mean predicted aligned error: 3.5 Å

Secondary structure (DSSP, 8-state):
--GGGHHHHHHHHHHHH---S--SHHHHHHHHHHHHHHHHGGGTHHHHHTT-TTSGGGGS-HHHHHHHHHHHHHHHHHHHHHHHHT--GGGT--GGGG--

Foldseek 3Di:
DPPVCLVVVLVVLCVPQNDDPDDDSLVSLLRSLLSVLVVPVVVCLVVQLVVCPPHPCVPPDSVVSSVLCSQLSSLVSSLVSCVVVVHPSCVVDDPVSNPD

Solvent-accessible surface area (backb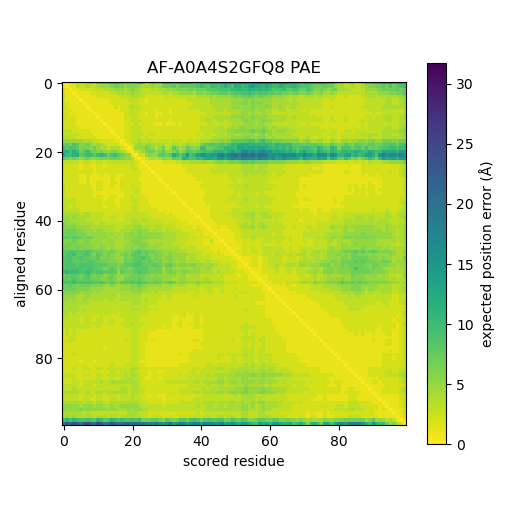one atoms only — not comparable to full-atom values): 5780 Å² total; per-residue (Å²): 91,66,73,88,49,50,63,64,49,50,54,58,44,30,77,72,40,47,82,67,98,68,73,56,74,67,54,44,46,42,50,40,21,43,38,45,36,67,76,50,43,73,83,45,45,73,61,56,59,66,65,26,65,99,46,91,56,51,84,53,54,76,65,59,52,47,55,50,50,51,50,40,48,19,46,53,46,20,42,50,51,31,46,75,46,62,44,73,35,73,80,78,50,59,75,68,60,73,55,132